Protein AF-A0A961GL69-F1 (afdb_monomer)

Sequence (68 aa):
GLAILEGPDKMPFPLEHHDADLFTYAQSPELPDFPTSVAFTVGPDGTATAVEISTFADVGQGTLTRVG

Solvent-accessible surface area (backbone atoms only — not comparable to full-atom values): 4093 Å² total; per-residue (Å²): 136,54,63,51,65,49,72,96,84,49,49,75,39,63,48,42,86,72,53,96,56,30,27,32,32,52,90,38,90,90,44,62,93,60,53,39,45,35,40,46,45,63,42,99,87,72,48,65,51,31,36,38,31,52,86,35,39,86,77,76,66,14,69,48,67,64,76,134

Structure (mmCIF, N/CA/C/O backbone):
data_AF-A0A961GL69-F1
#
_entry.id   AF-A0A961GL69-F1
#
loop_
_atom_site.group_PDB
_atom_site.id
_atom_site.type_symbol
_atom_site.label_atom_id
_atom_site.label_alt_id
_atom_site.label_comp_id
_atom_site.label_asym_id
_atom_site.label_entity_id
_atom_site.label_seq_id
_atom_site.pdbx_PDB_ins_code
_atom_site.Cartn_x
_atom_site.Cartn_y
_atom_site.Cartn_z
_atom_site.occupancy
_atom_site.B_iso_or_equiv
_atom_site.auth_seq_id
_atom_site.auth_comp_id
_atom_site.auth_asym_id
_atom_site.auth_atom_id
_atom_site.pdbx_PDB_model_num
ATOM 1 N N . GLY A 1 1 ? -8.781 -9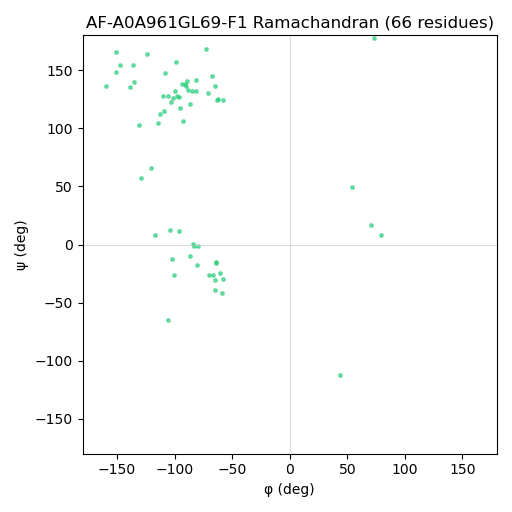.860 -9.093 1.00 87.50 1 GLY A N 1
ATOM 2 C CA . GLY A 1 1 ? -7.480 -9.745 -8.409 1.00 87.50 1 GLY A CA 1
ATOM 3 C C . GLY A 1 1 ? -7.157 -8.283 -8.202 1.00 87.50 1 GLY A C 1
ATOM 4 O O . GLY A 1 1 ? -7.828 -7.449 -8.802 1.00 87.50 1 GLY A O 1
ATOM 5 N N . LEU A 1 2 ? -6.177 -7.983 -7.355 1.00 94.75 2 LEU A N 1
ATOM 6 C CA . LEU A 1 2 ? -5.670 -6.625 -7.143 1.00 94.75 2 LEU A CA 1
ATOM 7 C C . LEU A 1 2 ? -4.386 -6.416 -7.960 1.00 94.75 2 LEU A C 1
ATOM 9 O O . LEU A 1 2 ? -3.722 -7.390 -8.313 1.00 94.75 2 LEU A O 1
ATOM 13 N N . ALA A 1 3 ? -4.054 -5.165 -8.274 1.00 95.75 3 ALA A N 1
ATOM 14 C CA . ALA A 1 3 ? -2.817 -4.806 -8.962 1.00 95.75 3 ALA A CA 1
ATOM 15 C C . ALA A 1 3 ? -2.363 -3.394 -8.575 1.00 95.75 3 ALA A C 1
ATOM 17 O O . ALA A 1 3 ? -3.202 -2.519 -8.346 1.00 95.75 3 ALA A O 1
ATOM 18 N N . ILE A 1 4 ? -1.050 -3.173 -8.563 1.00 93.06 4 ILE A N 1
ATOM 19 C CA . ILE A 1 4 ? -0.448 -1.835 -8.578 1.00 93.06 4 ILE A CA 1
ATOM 20 C C . ILE A 1 4 ? -0.223 -1.435 -10.035 1.00 93.06 4 ILE A C 1
ATOM 22 O O . ILE A 1 4 ? 0.168 -2.262 -10.856 1.00 93.06 4 ILE A O 1
ATOM 26 N N . LEU A 1 5 ? -0.512 -0.177 -10.366 1.00 93.50 5 LEU A N 1
ATOM 27 C CA . LEU A 1 5 ? -0.243 0.385 -11.687 1.00 93.50 5 LEU A CA 1
ATOM 28 C C . LEU A 1 5 ? 0.907 1.377 -11.557 1.00 93.50 5 LEU A C 1
ATOM 30 O O . LEU A 1 5 ? 0.749 2.406 -10.900 1.00 93.50 5 LEU A O 1
ATOM 34 N N . GLU A 1 6 ? 2.039 1.080 -12.185 1.00 89.81 6 GLU A N 1
ATOM 35 C CA . GLU A 1 6 ? 3.226 1.932 -12.107 1.00 89.81 6 GLU A CA 1
ATOM 36 C C . GLU A 1 6 ? 3.494 2.667 -13.421 1.00 89.81 6 GLU A C 1
ATOM 38 O O . GLU A 1 6 ? 3.234 2.171 -14.522 1.00 89.81 6 GLU A O 1
ATOM 43 N N . GLY A 1 7 ? 4.049 3.871 -13.287 1.00 89.75 7 GLY A N 1
ATOM 44 C CA . GLY A 1 7 ? 4.484 4.689 -14.412 1.00 89.75 7 GLY A CA 1
ATOM 45 C C . GLY A 1 7 ? 3.349 5.330 -15.229 1.00 89.75 7 GLY A C 1
ATOM 46 O O . GLY A 1 7 ? 2.160 5.131 -14.963 1.00 89.75 7 GLY A O 1
ATOM 47 N N . PRO A 1 8 ? 3.716 6.137 -16.242 1.00 94.38 8 PRO A N 1
ATOM 48 C CA . PRO A 1 8 ? 2.759 6.868 -17.076 1.00 94.38 8 PRO A CA 1
ATOM 49 C C . PRO A 1 8 ? 1.867 5.947 -17.919 1.00 94.38 8 PRO A C 1
ATOM 51 O O . PRO A 1 8 ? 0.701 6.269 -18.148 1.00 94.38 8 PRO A O 1
ATOM 54 N N . ASP A 1 9 ? 2.383 4.782 -18.316 1.00 95.62 9 ASP A N 1
ATOM 55 C CA . ASP A 1 9 ? 1.655 3.796 -19.122 1.00 95.62 9 ASP A CA 1
ATOM 56 C C . ASP A 1 9 ? 0.763 2.870 -18.281 1.00 95.62 9 ASP A C 1
ATOM 58 O O . ASP A 1 9 ? 0.080 2.006 -18.830 1.00 95.62 9 ASP A O 1
ATOM 62 N N . LYS A 1 10 ? 0.732 3.061 -16.953 1.00 94.75 10 LYS A N 1
ATOM 63 C CA . LYS A 1 10 ? -0.055 2.258 -16.006 1.00 94.75 10 LYS A CA 1
ATOM 64 C C . LYS A 1 10 ? 0.240 0.763 -16.136 1.00 94.75 10 LYS A C 1
ATOM 66 O O . LYS A 1 10 ? -0.678 -0.054 -16.242 1.00 94.75 10 LYS A O 1
ATOM 71 N N . MET A 1 11 ? 1.522 0.411 -16.141 1.00 93.50 11 MET A N 1
ATOM 72 C CA . MET A 1 11 ? 1.949 -0.979 -16.236 1.00 93.50 11 MET A CA 1
ATOM 73 C C . MET A 1 11 ? 1.430 -1.762 -15.019 1.00 93.50 11 MET A C 1
ATOM 75 O O 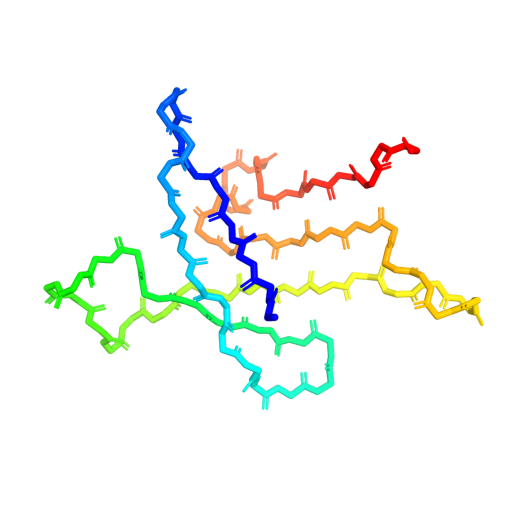. MET A 1 11 ? 1.674 -1.333 -13.889 1.00 93.50 11 MET A O 1
ATOM 79 N N . PRO A 1 12 ? 0.699 -2.873 -15.220 1.00 94.69 12 PRO A N 1
ATOM 80 C CA . PRO A 1 12 ? 0.096 -3.604 -14.118 1.00 94.69 12 PRO A CA 1
ATOM 81 C C . PRO A 1 12 ? 1.068 -4.596 -13.478 1.00 94.69 12 PRO A C 1
ATOM 83 O O . PRO A 1 12 ? 1.649 -5.439 -14.158 1.00 94.69 12 PRO A O 1
ATOM 86 N N . PHE A 1 13 ? 1.133 -4.559 -12.152 1.00 94.12 13 PHE A N 1
ATOM 87 C CA . PHE A 1 13 ? 1.807 -5.536 -11.308 1.00 94.12 13 PHE A CA 1
ATOM 88 C C . PHE A 1 13 ? 0.758 -6.256 -10.458 1.00 94.12 13 PHE A C 1
ATOM 90 O O . PHE A 1 13 ? 0.198 -5.649 -9.537 1.00 94.12 13 PHE A O 1
ATOM 97 N N . PRO A 1 14 ? 0.406 -7.511 -10.792 1.00 95.81 14 PRO A N 1
ATOM 98 C CA . PRO A 1 14 ? -0.613 -8.247 -10.061 1.00 95.81 14 PRO A CA 1
ATOM 99 C C . PRO A 1 14 ? -0.150 -8.515 -8.629 1.00 95.81 14 PRO A C 1
ATOM 101 O O . PRO A 1 14 ? 0.991 -8.905 -8.399 1.00 95.81 14 PRO A O 1
ATOM 104 N N . LEU A 1 15 ? -1.059 -8.309 -7.679 1.00 97.31 15 LEU A N 1
ATOM 105 C CA . LEU A 1 15 ? -0.814 -8.571 -6.269 1.00 97.31 15 LEU A CA 1
ATOM 106 C C . LEU A 1 15 ? -1.167 -10.015 -5.920 1.00 97.31 15 LEU A C 1
ATOM 108 O O . LEU A 1 15 ? -2.260 -10.499 -6.232 1.00 97.31 15 LEU A O 1
ATOM 112 N N . GLU A 1 16 ? -0.263 -10.659 -5.198 1.00 96.69 16 GLU A N 1
ATOM 113 C CA . GLU A 1 16 ? -0.440 -11.972 -4.595 1.00 96.69 16 GLU A CA 1
ATOM 114 C C . GLU A 1 16 ? -0.786 -11.804 -3.114 1.00 96.69 16 GLU A C 1
ATOM 116 O O . GLU A 1 16 ? -0.164 -11.012 -2.410 1.00 96.69 16 GLU A O 1
ATOM 121 N N . HIS A 1 17 ? -1.814 -12.510 -2.640 1.00 97.38 17 HIS A N 1
ATOM 122 C CA . HIS A 1 17 ? -2.186 -12.479 -1.226 1.00 97.38 17 HIS A CA 1
ATOM 123 C C . HIS A 1 17 ? -1.135 -13.215 -0.396 1.00 97.38 17 HIS A C 1
ATOM 125 O O . HIS A 1 17 ? -0.826 -14.370 -0.692 1.00 97.38 17 HIS A O 1
ATOM 131 N N . HIS A 1 18 ? -0.658 -12.578 0.671 1.00 96.50 18 HIS A N 1
ATOM 132 C CA . HIS A 1 18 ? 0.288 -13.178 1.601 1.00 96.50 18 HIS A CA 1
ATOM 133 C C . HIS A 1 18 ? -0.400 -13.566 2.913 1.00 96.50 18 HIS A C 1
ATOM 135 O O . HIS A 1 18 ? -0.522 -14.753 3.212 1.00 96.50 18 HIS A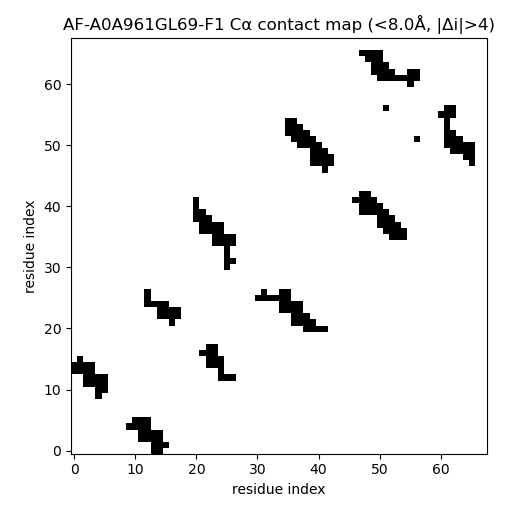 O 1
ATOM 141 N N . ASP A 1 19 ? -0.900 -12.582 3.662 1.00 97.31 19 ASP A N 1
ATOM 142 C CA . ASP A 1 19 ? -1.562 -12.787 4.954 1.00 97.31 19 ASP A CA 1
ATOM 143 C C . ASP A 1 19 ? -2.441 -11.585 5.313 1.00 97.31 19 ASP A C 1
ATOM 145 O O . ASP A 1 19 ? -1.994 -10.452 5.181 1.00 97.31 19 ASP A O 1
ATOM 149 N N . ALA A 1 20 ? -3.659 -11.815 5.805 1.00 95.50 20 ALA A N 1
ATOM 150 C CA . ALA A 1 20 ? -4.617 -10.768 6.170 1.00 95.50 20 ALA A CA 1
ATOM 151 C C . ALA A 1 20 ? -4.700 -9.625 5.127 1.00 95.50 20 ALA A C 1
ATOM 153 O O . ALA A 1 20 ? -5.159 -9.831 4.003 1.00 95.50 20 ALA A O 1
ATOM 154 N N . ASP A 1 21 ? -4.241 -8.429 5.497 1.00 97.19 21 ASP A N 1
ATOM 155 C CA . ASP A 1 21 ? -4.248 -7.227 4.658 1.00 97.19 21 ASP A CA 1
ATOM 156 C C . ASP A 1 21 ? -2.908 -6.997 3.927 1.00 97.19 21 ASP A C 1
ATOM 158 O O . ASP A 1 21 ? -2.671 -5.927 3.362 1.00 97.19 21 ASP A O 1
ATOM 162 N N . LEU A 1 22 ? -2.014 -7.989 3.937 1.00 98.00 22 LEU A N 1
ATOM 163 C CA . LEU A 1 22 ? -0.700 -7.969 3.305 1.00 98.00 22 LEU A CA 1
ATOM 164 C C . LEU A 1 22 ? -0.709 -8.745 1.987 1.00 98.00 22 LEU A C 1
ATOM 166 O O . LEU A 1 22 ? -1.037 -9.932 1.909 1.00 98.00 22 LEU A O 1
ATOM 170 N N . PHE A 1 23 ? -0.259 -8.053 0.951 1.00 98.12 23 PHE A N 1
ATOM 171 C CA . PHE A 1 23 ? -0.051 -8.568 -0.390 1.00 98.12 23 PHE A CA 1
ATOM 172 C C . PHE A 1 23 ? 1.395 -8.335 -0.822 1.00 98.12 23 PHE A C 1
ATOM 174 O O . PHE A 1 23 ? 2.116 -7.523 -0.242 1.00 98.12 23 PHE A O 1
ATOM 181 N N . THR A 1 24 ? 1.812 -9.029 -1.873 1.00 97.19 24 THR A N 1
ATOM 182 C CA . THR A 1 24 ? 3.151 -8.915 -2.452 1.00 97.19 24 THR A CA 1
ATOM 183 C C . THR A 1 24 ? 3.100 -8.849 -3.971 1.00 97.19 24 THR A C 1
ATOM 185 O O . THR A 1 24 ? 2.170 -9.367 -4.586 1.00 97.19 24 THR A O 1
ATOM 188 N N . TYR A 1 25 ? 4.111 -8.249 -4.593 1.00 95.69 25 TYR A N 1
ATOM 189 C CA . TYR A 1 25 ? 4.370 -8.396 -6.028 1.00 95.69 25 TYR A CA 1
ATOM 190 C C . TYR A 1 25 ? 5.867 -8.326 -6.328 1.00 95.69 25 TYR A C 1
ATOM 192 O O . TYR A 1 25 ? 6.632 -7.716 -5.583 1.00 95.69 25 TYR A O 1
ATOM 200 N N . ALA A 1 26 ? 6.285 -8.934 -7.437 1.00 92.81 26 ALA A N 1
ATOM 201 C CA . ALA A 1 26 ? 7.643 -8.791 -7.949 1.00 92.81 26 ALA A CA 1
ATOM 202 C C . ALA A 1 26 ? 7.732 -7.554 -8.857 1.00 92.81 26 ALA A C 1
ATOM 204 O O . ALA A 1 26 ? 7.045 -7.481 -9.876 1.00 92.81 26 ALA A O 1
ATOM 205 N N . GLN A 1 27 ? 8.599 -6.598 -8.513 1.00 86.00 27 GLN A N 1
ATOM 206 C CA . GLN A 1 27 ? 8.858 -5.407 -9.339 1.00 86.00 27 GLN A CA 1
ATOM 207 C C . GLN A 1 27 ? 9.619 -5.725 -10.629 1.00 86.00 27 GLN A C 1
ATOM 209 O O . GLN A 1 27 ? 9.502 -5.011 -11.622 1.00 86.00 27 GLN A O 1
ATOM 214 N N . SER A 1 28 ? 10.404 -6.802 -10.623 1.00 84.12 28 SER A N 1
ATOM 215 C CA . SER A 1 28 ? 11.136 -7.266 -11.794 1.00 84.12 28 SER A CA 1
ATOM 216 C C . SER A 1 28 ? 11.061 -8.787 -11.892 1.00 84.12 28 SER A C 1
ATOM 218 O O . SER A 1 28 ? 11.306 -9.466 -10.892 1.00 84.12 28 SER A O 1
ATOM 220 N N . PRO A 1 29 ? 10.803 -9.346 -13.089 1.00 81.69 29 PRO A N 1
ATOM 221 C CA . PRO A 1 29 ? 10.894 -10.787 -13.308 1.00 81.69 29 PRO A CA 1
ATOM 222 C C . PRO A 1 29 ? 12.323 -11.324 -13.128 1.00 81.69 29 PRO A C 1
ATOM 224 O O . PRO A 1 29 ? 12.503 -12.528 -12.984 1.00 81.69 29 PRO A O 1
ATOM 227 N N . GLU A 1 30 ? 13.338 -10.454 -13.131 1.00 85.62 30 GLU A N 1
ATOM 228 C CA . GLU A 1 30 ? 14.736 -10.828 -12.888 1.00 85.62 30 GLU A CA 1
ATOM 229 C C . GLU A 1 30 ? 15.059 -10.995 -11.393 1.00 85.62 30 GLU A C 1
ATOM 231 O O . GLU A 1 30 ? 16.061 -11.621 -11.055 1.00 85.62 30 GLU A O 1
ATOM 236 N N . LEU A 1 31 ? 14.220 -10.458 -10.496 1.00 85.75 31 LEU A N 1
ATOM 237 C CA . LEU A 1 31 ? 14.402 -10.503 -9.039 1.00 85.75 31 LEU A CA 1
ATOM 238 C C . LEU A 1 31 ? 13.132 -11.015 -8.326 1.00 85.75 31 LEU A C 1
ATOM 240 O O . LEU A 1 31 ? 12.587 -10.316 -7.471 1.00 85.75 31 LEU A O 1
ATOM 244 N N . PRO A 1 32 ? 12.637 -12.225 -8.648 1.00 84.38 32 PRO A N 1
ATOM 245 C CA . PRO A 1 32 ? 11.377 -12.731 -8.096 1.00 84.38 32 PRO A CA 1
ATOM 246 C C . PRO A 1 32 ? 11.442 -12.997 -6.583 1.00 84.38 32 PRO A C 1
ATOM 248 O O . PRO A 1 32 ? 10.426 -12.906 -5.902 1.00 84.38 32 PRO A O 1
ATOM 251 N N . ASP A 1 33 ? 12.634 -13.273 -6.049 1.00 89.31 33 ASP A N 1
ATOM 252 C CA . ASP A 1 33 ? 12.846 -13.604 -4.634 1.00 89.31 33 ASP A CA 1
ATOM 253 C C . ASP A 1 33 ? 12.861 -12.374 -3.705 1.00 89.31 33 ASP A C 1
ATOM 255 O O . ASP A 1 33 ? 12.997 -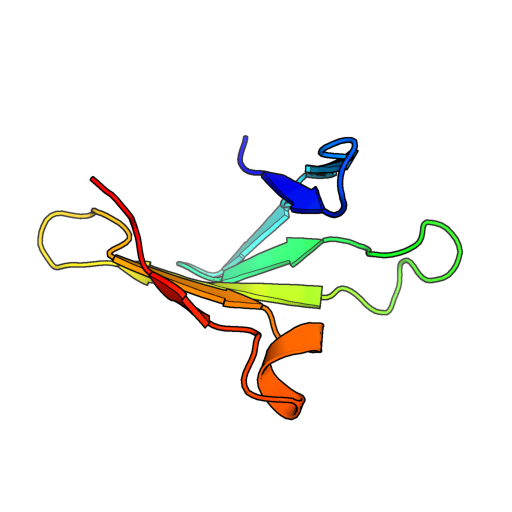12.512 -2.489 1.00 89.31 33 ASP A O 1
ATOM 259 N N . PHE A 1 34 ? 12.710 -11.166 -4.260 1.00 87.50 34 PHE A N 1
ATOM 260 C CA . PHE A 1 34 ? 12.674 -9.906 -3.515 1.00 87.50 34 PHE A CA 1
ATOM 261 C C . PHE A 1 34 ? 11.346 -9.174 -3.753 1.00 87.50 34 PHE A C 1
ATOM 263 O O . PHE A 1 34 ? 11.330 -8.114 -4.385 1.00 87.50 34 PHE A O 1
ATOM 270 N N . PRO A 1 35 ? 10.212 -9.737 -3.295 1.00 93.38 35 PRO A N 1
ATOM 271 C CA . PRO A 1 35 ? 8.919 -9.114 -3.504 1.00 93.38 35 PRO A CA 1
ATOM 272 C C . PRO A 1 35 ? 8.789 -7.811 -2.712 1.00 93.38 35 PRO A C 1
ATOM 274 O O . PRO A 1 35 ? 9.250 -7.689 -1.576 1.00 93.38 35 PRO A O 1
ATOM 277 N N . THR A 1 36 ? 8.084 -6.855 -3.302 1.00 94.75 36 THR A N 1
ATOM 278 C CA . THR A 1 36 ? 7.634 -5.648 -2.619 1.00 94.75 36 THR A CA 1
ATOM 279 C C . THR A 1 36 ? 6.371 -5.959 -1.830 1.00 94.75 36 THR A C 1
ATOM 281 O O . THR A 1 36 ? 5.420 -6.534 -2.365 1.00 94.75 36 THR A O 1
ATOM 284 N N 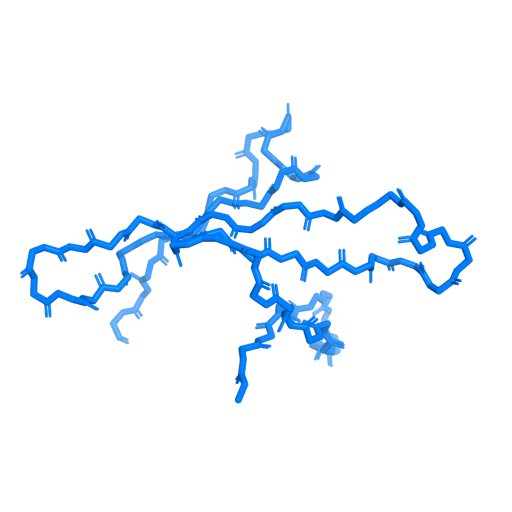. SER A 1 37 ? 6.349 -5.535 -0.569 1.00 96.56 37 SER A N 1
ATOM 285 C CA . SER A 1 37 ? 5.184 -5.653 0.303 1.00 96.56 37 SER A CA 1
ATOM 286 C C . SER A 1 37 ? 4.189 -4.528 0.047 1.00 96.56 37 SER A C 1
ATOM 288 O O . SER A 1 37 ? 4.568 -3.371 -0.154 1.00 96.56 37 SER A O 1
ATOM 290 N N . VAL A 1 38 ? 2.908 -4.880 0.096 1.00 97.44 38 VAL A N 1
ATOM 291 C CA . VAL A 1 38 ? 1.764 -3.985 -0.069 1.00 97.44 38 VAL A CA 1
ATOM 292 C C . VAL A 1 38 ? 0.791 -4.239 1.075 1.00 97.44 38 VAL A C 1
ATOM 294 O O . VAL A 1 38 ? 0.075 -5.238 1.073 1.00 97.44 38 VAL A O 1
ATOM 297 N N . ALA A 1 39 ? 0.788 -3.354 2.068 1.00 97.69 39 ALA A N 1
ATOM 298 C CA . ALA A 1 39 ? -0.048 -3.477 3.260 1.00 97.69 39 ALA A CA 1
ATOM 299 C C . ALA A 1 39 ? -1.245 -2.527 3.175 1.00 97.69 39 ALA A C 1
ATOM 301 O O . ALA A 1 39 ? -1.074 -1.316 3.028 1.00 97.69 39 ALA A O 1
ATOM 302 N N . PH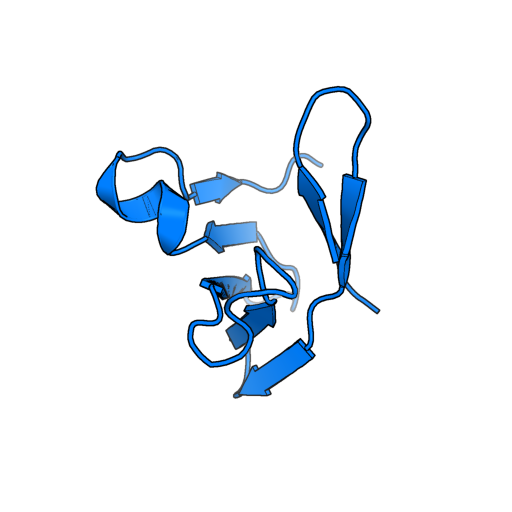E A 1 40 ? -2.459 -3.063 3.268 1.00 97.75 40 PHE A N 1
ATOM 303 C CA . PHE A 1 40 ? -3.680 -2.265 3.287 1.00 97.75 40 PHE A CA 1
ATOM 304 C C . PHE A 1 40 ? -4.064 -1.883 4.717 1.00 97.75 40 PHE A C 1
ATOM 306 O O . PHE A 1 40 ? -4.087 -2.711 5.620 1.00 97.75 40 PHE A O 1
ATOM 313 N N . THR A 1 41 ? -4.454 -0.624 4.906 1.00 97.94 41 THR A N 1
ATOM 314 C CA . THR A 1 41 ? -5.141 -0.189 6.125 1.00 97.94 41 THR A CA 1
ATOM 315 C C . THR A 1 41 ? -6.638 -0.292 5.893 1.00 97.94 41 THR A C 1
ATOM 317 O O . THR A 1 41 ? -7.218 0.536 5.179 1.00 97.94 41 THR A O 1
ATOM 320 N N . VAL A 1 42 ? -7.278 -1.293 6.492 1.00 96.81 42 VAL A N 1
ATOM 321 C CA . VAL A 1 42 ? -8.711 -1.558 6.319 1.00 96.81 42 VAL A CA 1
ATOM 322 C C . VAL A 1 42 ? -9.516 -0.960 7.472 1.00 96.81 42 VAL A C 1
ATOM 324 O O . VAL A 1 42 ? -9.210 -1.157 8.647 1.00 96.81 42 VAL A O 1
ATOM 327 N N . GLY A 1 43 ? -10.531 -0.167 7.126 1.00 95.12 43 GLY A N 1
ATOM 328 C CA . GLY A 1 43 ? -11.448 0.444 8.080 1.00 95.12 43 GLY A CA 1
ATOM 329 C C . GLY A 1 43 ? -12.429 -0.566 8.689 1.00 95.12 43 GLY A C 1
ATOM 330 O O . GLY A 1 43 ? -12.579 -1.682 8.192 1.00 95.12 43 GLY A O 1
ATOM 331 N N . PRO A 1 44 ? -13.157 -0.181 9.752 1.00 95.44 44 PRO A N 1
ATOM 332 C CA . PRO A 1 44 ? -14.139 -1.052 10.407 1.00 95.44 44 PRO A CA 1
ATOM 333 C C . PRO A 1 44 ? -15.327 -1.433 9.507 1.00 95.44 44 PRO A C 1
ATOM 335 O O . PRO A 1 44 ? -16.067 -2.359 9.825 1.00 95.44 44 PRO A O 1
ATOM 338 N N . ASP A 1 45 ? -15.521 -0.724 8.395 1.00 95.50 45 ASP A N 1
ATOM 339 C CA . ASP A 1 45 ? -16.502 -1.026 7.352 1.00 95.50 45 ASP A CA 1
ATOM 340 C C . ASP A 1 45 ? -16.004 -2.072 6.335 1.00 95.50 45 ASP A C 1
ATOM 342 O O . ASP A 1 45 ? -16.735 -2.431 5.414 1.00 95.50 45 ASP A O 1
ATOM 346 N N . GLY A 1 46 ? -14.770 -2.565 6.491 1.00 93.56 46 GLY A N 1
ATOM 347 C CA . GLY A 1 46 ? -14.125 -3.479 5.553 1.00 93.56 46 GLY A CA 1
ATOM 348 C C . GLY A 1 46 ? -13.546 -2.786 4.318 1.00 93.56 46 GLY A C 1
ATOM 349 O O . GLY A 1 46 ? -13.103 -3.464 3.390 1.00 93.56 46 GLY A O 1
ATOM 350 N N . THR A 1 47 ? -13.525 -1.450 4.279 1.00 95.19 47 THR A N 1
ATOM 351 C CA . THR A 1 47 ? -12.988 -0.693 3.145 1.00 95.19 47 THR A CA 1
ATOM 352 C C . THR A 1 47 ? -11.540 -0.293 3.406 1.00 95.19 47 THR A C 1
ATOM 354 O O . THR A 1 47 ? -11.224 0.353 4.404 1.00 95.19 47 THR A O 1
ATOM 357 N N . ALA A 1 48 ? -10.637 -0.610 2.474 1.00 96.38 48 ALA A N 1
ATOM 358 C CA . ALA A 1 48 ? -9.271 -0.094 2.519 1.00 96.38 48 ALA A CA 1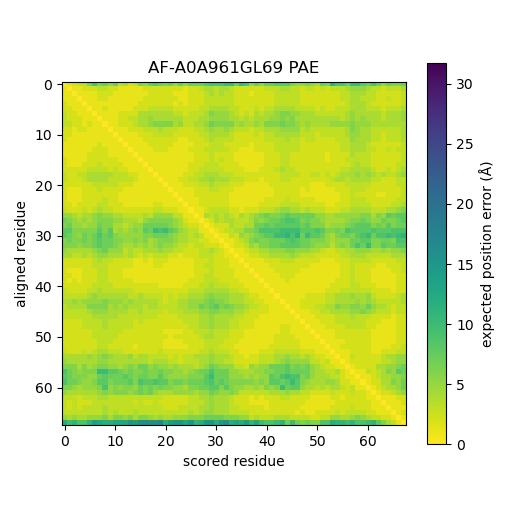
ATOM 359 C C . ALA A 1 48 ? -9.258 1.439 2.393 1.00 96.38 48 ALA A C 1
ATOM 361 O O . ALA A 1 48 ? -9.770 1.989 1.415 1.00 96.38 48 ALA A O 1
ATOM 362 N N . THR A 1 49 ? -8.651 2.117 3.363 1.00 97.44 49 THR A N 1
ATOM 363 C CA . THR A 1 49 ? -8.536 3.585 3.435 1.00 97.44 49 THR A CA 1
ATOM 364 C C . THR A 1 49 ? -7.170 4.090 2.977 1.00 97.44 49 THR A C 1
ATOM 366 O O . THR A 1 49 ? -7.060 5.209 2.475 1.00 97.44 49 THR A O 1
ATOM 369 N N . ALA A 1 50 ? -6.138 3.257 3.089 1.00 96.81 50 ALA A N 1
ATOM 370 C CA . ALA A 1 50 ? -4.799 3.530 2.594 1.00 96.81 50 ALA A CA 1
ATOM 371 C C . ALA A 1 50 ? -4.092 2.226 2.213 1.00 96.81 50 ALA A C 1
ATOM 373 O O . ALA A 1 50 ? -4.524 1.135 2.592 1.00 96.81 50 ALA A O 1
ATOM 374 N N . VAL A 1 51 ? -2.998 2.362 1.476 1.00 96.56 51 VAL A N 1
ATOM 375 C CA . VAL A 1 51 ? -2.052 1.287 1.196 1.00 96.56 51 VAL A CA 1
ATOM 376 C C . VAL A 1 51 ? -0.630 1.804 1.376 1.00 96.56 51 VAL A C 1
ATOM 378 O O . VAL A 1 51 ? -0.338 2.937 0.994 1.00 96.56 51 VAL A O 1
ATOM 381 N N . GLU A 1 52 ? 0.238 0.986 1.959 1.00 97.19 52 GLU A N 1
ATOM 382 C CA . GLU A 1 52 ? 1.674 1.229 2.068 1.00 97.19 52 GLU A CA 1
ATOM 383 C C . GLU A 1 52 ? 2.441 0.261 1.162 1.00 97.19 52 GLU A C 1
ATOM 385 O O . GLU A 1 52 ? 2.235 -0.950 1.221 1.00 97.19 52 GLU A O 1
ATOM 390 N N . ILE A 1 53 ? 3.320 0.804 0.319 1.00 95.94 53 ILE A N 1
ATOM 391 C CA . ILE A 1 53 ? 4.159 0.066 -0.628 1.00 95.94 53 ILE A CA 1
ATOM 392 C C . ILE A 1 53 ? 5.614 0.194 -0.176 1.00 95.94 53 ILE A C 1
ATOM 394 O O . ILE A 1 53 ? 6.195 1.282 -0.246 1.00 95.94 53 ILE A O 1
ATOM 398 N N . SER A 1 54 ? 6.212 -0.914 0.269 1.00 93.94 54 SER A N 1
ATOM 399 C CA . SER A 1 54 ? 7.478 -0.889 1.017 1.00 93.94 54 SER A CA 1
ATOM 400 C C . SER A 1 54 ? 8.638 -0.247 0.250 1.00 93.94 54 SER A C 1
ATOM 402 O O . SER A 1 54 ? 9.353 0.572 0.816 1.00 93.94 54 SER A O 1
ATOM 404 N N . THR A 1 55 ? 8.784 -0.524 -1.052 1.00 89.69 55 THR A N 1
ATOM 405 C CA . THR A 1 55 ? 9.865 0.046 -1.885 1.00 89.69 55 THR A CA 1
ATOM 406 C C . THR A 1 55 ? 9.858 1.580 -1.912 1.00 89.69 55 THR A C 1
ATOM 408 O O . THR A 1 55 ? 10.901 2.212 -2.064 1.00 89.69 55 THR A O 1
ATOM 411 N N . PHE A 1 56 ? 8.688 2.202 -1.772 1.00 88.38 56 PHE A N 1
ATOM 412 C CA . PHE A 1 56 ? 8.540 3.656 -1.834 1.00 88.38 56 PHE A CA 1
ATOM 413 C C . PHE A 1 56 ? 8.388 4.286 -0.440 1.00 88.38 56 PHE A C 1
ATOM 415 O O . PHE A 1 56 ? 8.493 5.509 -0.296 1.00 88.38 56 PHE A O 1
ATOM 422 N N . ALA A 1 57 ? 8.144 3.473 0.593 1.00 86.62 57 ALA A N 1
ATOM 423 C CA . ALA A 1 57 ? 7.949 3.930 1.965 1.00 86.62 57 ALA A CA 1
ATOM 424 C C . ALA A 1 57 ? 9.224 4.567 2.538 1.00 86.62 57 ALA A C 1
ATOM 426 O O . ALA A 1 57 ? 9.144 5.631 3.152 1.00 86.62 57 ALA A O 1
ATOM 427 N N . ASP A 1 58 ? 10.398 4.005 2.231 1.00 81.50 58 ASP A N 1
ATOM 428 C CA . ASP A 1 58 ? 11.702 4.501 2.705 1.00 81.50 58 ASP A CA 1
ATOM 429 C C . ASP A 1 58 ? 12.017 5.938 2.254 1.00 81.50 58 ASP A C 1
ATOM 431 O O . ASP A 1 58 ? 12.780 6.654 2.903 1.00 81.50 58 ASP A O 1
ATOM 435 N N . VAL A 1 59 ? 11.407 6.390 1.154 1.00 86.94 59 VAL A N 1
ATOM 436 C CA . VAL A 1 59 ? 11.540 7.761 0.630 1.00 86.94 59 VAL A CA 1
ATOM 437 C C . VAL A 1 59 ? 10.314 8.633 0.923 1.00 86.94 59 VAL A C 1
ATOM 439 O O . VAL A 1 59 ? 10.173 9.715 0.354 1.00 86.94 59 VAL A O 1
ATOM 442 N N . GLY A 1 60 ? 9.414 8.170 1.796 1.00 86.62 60 GLY A N 1
ATOM 443 C CA . GLY A 1 60 ? 8.201 8.885 2.199 1.00 86.62 60 GLY A CA 1
ATOM 444 C C . GLY A 1 60 ? 7.123 8.976 1.115 1.00 86.62 60 GLY A C 1
ATOM 445 O O . GLY A 1 60 ? 6.232 9.814 1.219 1.00 86.62 60 GLY A O 1
ATOM 446 N N . GLN A 1 61 ? 7.200 8.145 0.069 1.00 86.81 61 GLN A N 1
ATOM 447 C CA . GLN A 1 61 ? 6.279 8.158 -1.078 1.00 86.81 61 GLN A CA 1
ATOM 448 C C . GLN A 1 61 ? 5.477 6.854 -1.222 1.00 86.81 61 GLN A C 1
ATOM 450 O O . GLN A 1 61 ? 4.783 6.663 -2.216 1.00 86.81 61 GLN A O 1
ATOM 455 N N . GLY A 1 62 ? 5.566 5.945 -0.248 1.00 92.38 62 GLY A N 1
ATOM 456 C CA . GLY A 1 62 ? 4.929 4.628 -0.323 1.00 92.38 62 GLY A CA 1
ATOM 457 C C . GLY A 1 62 ? 3.494 4.564 0.152 1.00 92.38 62 GLY A C 1
ATOM 458 O O . GLY A 1 62 ? 2.846 3.548 -0.077 1.00 92.38 62 GLY A O 1
ATOM 459 N N . THR A 1 63 ? 2.974 5.617 0.775 1.00 95.50 63 THR A N 1
ATOM 460 C CA . THR A 1 63 ? 1.594 5.625 1.258 1.00 95.50 63 THR A CA 1
ATOM 461 C C . THR A 1 63 ? 0.672 6.275 0.237 1.00 95.50 63 THR A C 1
ATOM 463 O O . THR A 1 63 ? 0.781 7.468 -0.044 1.00 95.50 63 THR A O 1
ATOM 466 N N . LEU A 1 64 ? -0.285 5.505 -0.278 1.00 93.62 64 LEU A N 1
ATOM 467 C CA . LEU A 1 64 ? -1.377 6.016 -1.098 1.00 93.62 64 LEU 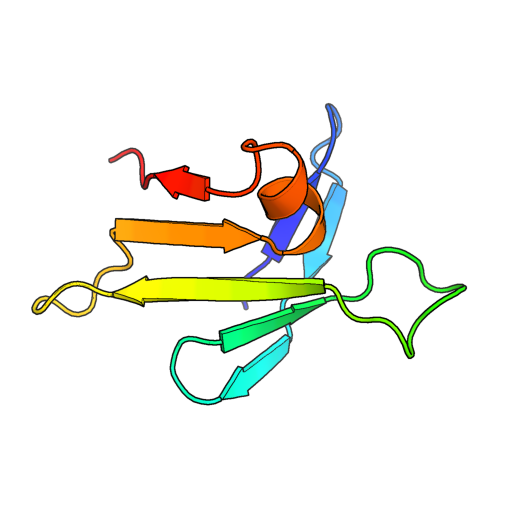A CA 1
ATOM 468 C C . LEU A 1 64 ? -2.659 6.010 -0.268 1.00 93.62 64 LEU A C 1
ATOM 470 O O . LEU A 1 64 ? -3.044 4.988 0.299 1.00 93.62 64 LEU A O 1
ATOM 474 N N . THR A 1 65 ? -3.343 7.146 -0.203 1.00 95.81 65 THR A N 1
ATOM 475 C CA . THR A 1 65 ? -4.665 7.239 0.427 1.00 95.81 65 THR A CA 1
ATOM 476 C C . THR A 1 65 ? -5.747 6.952 -0.606 1.00 95.81 65 THR A C 1
ATOM 478 O O . THR A 1 65 ? -5.650 7.397 -1.752 1.00 95.81 65 THR A O 1
ATOM 481 N N . ARG A 1 66 ? -6.797 6.225 -0.211 1.00 94.88 66 ARG A N 1
ATOM 482 C CA . ARG A 1 66 ? -7.968 6.020 -1.064 1.00 94.88 66 ARG A CA 1
ATOM 483 C C . ARG A 1 66 ? -8.564 7.379 -1.432 1.00 94.88 66 ARG A C 1
ATOM 485 O O . ARG A 1 66 ? -8.949 8.157 -0.563 1.00 94.88 66 ARG A O 1
ATOM 492 N N . VAL A 1 67 ? -8.690 7.621 -2.730 1.00 92.31 67 VAL A N 1
ATOM 493 C CA . VAL A 1 67 ? -9.546 8.675 -3.277 1.00 92.31 67 VAL A CA 1
ATOM 494 C C . VAL A 1 67 ? -10.906 8.054 -3.601 1.00 92.31 67 VAL A C 1
ATOM 496 O O . VAL A 1 67 ? -10.951 6.900 -4.030 1.00 92.31 67 VAL A O 1
ATOM 499 N N . GLY A 1 68 ? -11.982 8.777 -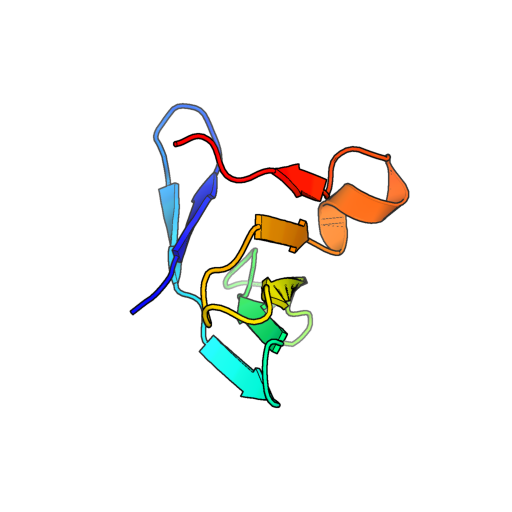3.274 1.00 77.94 68 GLY A N 1
ATOM 500 C CA . GLY A 1 68 ? -13.371 8.293 -3.306 1.00 77.94 68 GLY A CA 1
ATOM 501 C C . GLY A 1 68 ? -13.786 7.646 -4.619 1.00 77.94 68 GLY A C 1
ATOM 502 O O . GLY A 1 68 ? -13.458 8.220 -5.680 1.00 77.94 68 GLY A O 1
#

Mean predicted aligned error: 3.17 Å

Radius of gyration: 12.18 Å; Cα contacts (8 Å, |Δi|>4): 117; chains: 1; bounding box: 31×22×30 Å

Foldseek 3Di:
DDWQQDDPVRDTFDWDDDDDQKTWTDPDPVCRVDIWIKGFDADPVRDGQWIATRVCVVVVRRIDGDDD

Secondary structure (DSSP, 8-state):
--EEEETTTTEEEEPEEEETTEEEE-S-TT-TTSPEEEEEEE-TTS-EEEEEEHHHHTTT--EEEPP-

pLDDT: mean 92.96, std 4.76, range [77.94, 98.12]

Nearest PDB structures (foldseek):
  8qjd-assembly2_B  TM=5.368E-01  e=3.396E+00  Salmonella bongori N268-08
  6l7i-assembly1_G  TM=4.960E-01  e=6.042E+00  Photorhabdus luminescens
  1dwn-assembly1_A-42  TM=3.968E-01  e=8.059E+00  Pseudomonas phage PP7